Protein AF-A0A520IXY1-F1 (afdb_monomer)

Structure (mmCIF, N/CA/C/O backbone):
data_AF-A0A520IXY1-F1
#
_entry.id   AF-A0A520IXY1-F1
#
loop_
_atom_site.group_PDB
_atom_site.id
_atom_site.type_symbol
_atom_site.label_atom_id
_atom_site.label_alt_id
_atom_site.label_comp_id
_atom_site.label_asym_id
_atom_site.label_entity_id
_atom_site.label_seq_id
_atom_site.pdbx_PDB_ins_code
_atom_site.Cartn_x
_atom_site.Cartn_y
_atom_site.Cartn_z
_atom_site.occupancy
_atom_site.B_iso_or_equiv
_atom_site.auth_seq_id
_atom_site.auth_comp_id
_atom_site.auth_asym_id
_atom_site.auth_atom_id
_atom_site.pdbx_PDB_model_num
ATOM 1 N N . PHE A 1 1 ? -6.514 13.366 4.415 1.00 43.78 1 PHE A N 1
ATOM 2 C CA . PHE A 1 1 ? -6.947 12.191 5.194 1.00 43.78 1 PHE A CA 1
ATOM 3 C C . PHE A 1 1 ? -7.534 11.176 4.231 1.00 43.78 1 PHE A C 1
ATOM 5 O O . PHE A 1 1 ? -8.412 11.537 3.459 1.00 43.78 1 PHE A O 1
ATOM 12 N N . LEU A 1 2 ? -6.979 9.962 4.191 1.00 44.47 2 LEU A N 1
ATOM 13 C CA . LEU A 1 2 ? -7.422 8.898 3.290 1.00 44.47 2 LEU A CA 1
ATOM 14 C C . LEU A 1 2 ? -8.686 8.257 3.889 1.00 44.47 2 LEU A C 1
ATOM 16 O O . LEU A 1 2 ? -8.612 7.554 4.890 1.00 44.47 2 LEU A O 1
ATOM 20 N N . SER A 1 3 ? -9.849 8.533 3.307 1.00 56.28 3 SER A 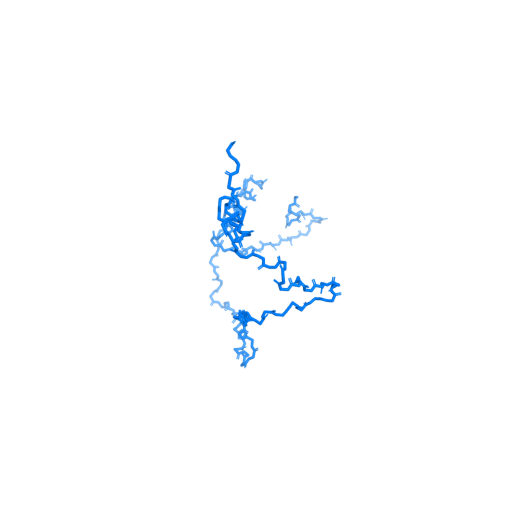N 1
ATOM 21 C CA . SER A 1 3 ? -11.188 8.152 3.792 1.00 56.28 3 SER A CA 1
ATOM 22 C C . SER A 1 3 ? -11.547 6.669 3.591 1.00 56.28 3 SER A C 1
ATOM 24 O O . SER A 1 3 ? -12.715 6.325 3.446 1.00 56.28 3 SER A O 1
ATOM 26 N N . ARG A 1 4 ? -10.558 5.769 3.538 1.00 57.72 4 ARG A N 1
ATOM 27 C CA . ARG A 1 4 ? -10.758 4.389 3.056 1.00 57.72 4 ARG A CA 1
ATOM 28 C C . ARG A 1 4 ? -11.152 3.384 4.144 1.00 57.72 4 ARG A C 1
ATOM 30 O O . ARG A 1 4 ? -11.509 2.262 3.813 1.00 57.72 4 ARG A O 1
ATOM 37 N N . VAL A 1 5 ? -11.123 3.791 5.415 1.00 58.91 5 VAL A N 1
ATOM 38 C CA . VAL A 1 5 ? -11.467 2.949 6.575 1.00 58.91 5 VAL A CA 1
ATOM 39 C C . VAL A 1 5 ? -12.361 3.738 7.538 1.00 58.91 5 VAL A C 1
ATOM 41 O O . VAL A 1 5 ? -12.000 4.003 8.679 1.00 58.91 5 VAL A O 1
ATOM 44 N N . VAL A 1 6 ? -13.515 4.202 7.058 1.00 61.31 6 VAL A N 1
ATOM 45 C CA . VAL A 1 6 ? -14.537 4.824 7.914 1.00 61.31 6 VAL A CA 1
ATOM 46 C C . VAL A 1 6 ? -15.786 3.958 7.840 1.00 61.31 6 VAL A C 1
ATOM 48 O O . VAL A 1 6 ? -16.400 3.853 6.778 1.00 61.31 6 VAL A O 1
ATOM 51 N N . LYS A 1 7 ? -16.145 3.307 8.954 1.00 60.50 7 LYS A N 1
ATOM 52 C CA . LYS A 1 7 ? -17.443 2.636 9.086 1.00 60.50 7 LYS A CA 1
ATOM 53 C C . LYS A 1 7 ? -18.529 3.710 9.122 1.00 60.50 7 LYS A C 1
ATOM 55 O O . LYS A 1 7 ? -18.580 4.492 10.065 1.00 60.50 7 LYS A O 1
ATOM 60 N N . ASN A 1 8 ? -19.366 3.751 8.088 1.00 68.69 8 ASN A N 1
ATOM 61 C CA . ASN A 1 8 ? -20.525 4.648 8.021 1.00 68.69 8 ASN A CA 1
ATOM 62 C C . ASN A 1 8 ? -21.833 3.953 8.456 1.00 68.69 8 ASN A C 1
ATOM 64 O O . ASN A 1 8 ? -22.852 4.623 8.591 1.00 68.69 8 ASN A O 1
ATOM 68 N N . SER A 1 9 ? -21.812 2.631 8.665 1.00 77.69 9 SER A N 1
ATOM 69 C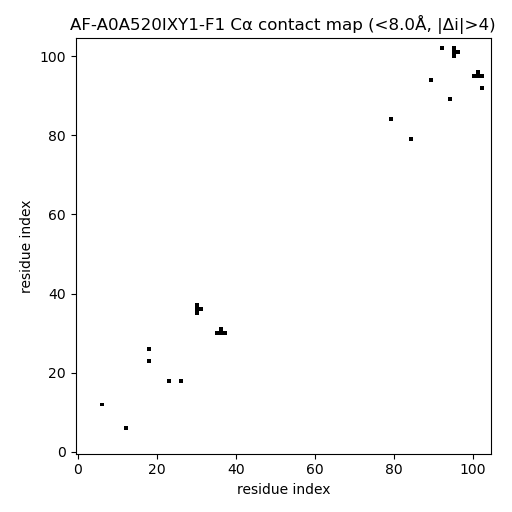 CA . SER A 1 9 ? -22.950 1.801 9.081 1.00 77.69 9 SER A CA 1
ATOM 70 C C . SER A 1 9 ? -22.480 0.626 9.956 1.00 77.69 9 SER A C 1
ATOM 72 O O . SER A 1 9 ? -21.281 0.333 10.021 1.00 77.69 9 SER A O 1
ATOM 74 N N . ASP A 1 10 ? -23.427 -0.053 10.612 1.00 79.69 10 ASP A N 1
ATOM 75 C CA . ASP A 1 10 ? -23.200 -1.289 11.386 1.00 79.69 10 ASP A CA 1
ATOM 76 C C . ASP A 1 10 ? -23.012 -2.539 10.507 1.00 79.69 10 ASP A C 1
ATOM 78 O O . ASP A 1 10 ? -22.948 -3.664 11.003 1.00 79.69 10 ASP A O 1
ATOM 82 N N . GLU A 1 11 ? -22.900 -2.364 9.193 1.00 84.19 11 GLU A N 1
ATOM 83 C CA . GLU A 1 11 ? -22.685 -3.468 8.270 1.00 84.19 11 GLU A CA 1
ATOM 84 C C . GLU A 1 11 ? -21.254 -4.008 8.375 1.00 84.19 11 GLU A C 1
ATOM 86 O O . GLU A 1 11 ? -20.279 -3.293 8.651 1.00 84.19 11 GLU A O 1
ATOM 91 N N . GLU A 1 12 ? -21.126 -5.311 8.149 1.00 83.19 12 GLU A N 1
ATOM 92 C CA . GLU A 1 12 ? -19.828 -5.957 8.070 1.00 83.19 12 GLU A CA 1
ATOM 93 C C . GLU A 1 12 ? -19.161 -5.596 6.739 1.00 83.19 12 GLU A C 1
ATOM 95 O O . GLU A 1 12 ? -19.671 -5.892 5.660 1.00 83.19 12 GLU A O 1
ATOM 100 N N . VAL A 1 13 ? -18.013 -4.922 6.821 1.00 82.56 13 VAL A N 1
ATOM 101 C CA . VAL A 1 13 ? -17.250 -4.467 5.656 1.00 82.56 13 VAL A CA 1
ATOM 102 C C . VAL A 1 13 ? -15.873 -5.105 5.692 1.00 82.56 13 VAL A C 1
ATOM 104 O O . VAL A 1 13 ? -15.120 -4.930 6.651 1.00 82.56 13 VAL A O 1
ATOM 107 N N . VAL A 1 14 ? -15.530 -5.798 4.609 1.00 84.25 14 VAL A N 1
ATOM 108 C CA . VAL A 1 14 ? -14.197 -6.356 4.380 1.00 84.25 14 VAL A CA 1
ATOM 109 C C . VAL A 1 14 ? -13.480 -5.496 3.343 1.00 84.25 14 VAL A C 1
ATOM 111 O O . VAL A 1 14 ? -14.021 -5.215 2.274 1.00 84.25 14 VAL A O 1
ATOM 114 N N . ALA A 1 15 ? -12.254 -5.079 3.654 1.00 86.00 15 ALA A N 1
ATOM 115 C CA . ALA A 1 15 ? -11.406 -4.308 2.752 1.00 86.00 15 ALA A CA 1
ATOM 116 C C . ALA A 1 15 ? -10.087 -5.047 2.510 1.00 86.00 15 ALA A C 1
ATOM 118 O O . ALA A 1 15 ? -9.398 -5.427 3.455 1.00 86.00 15 ALA A O 1
ATOM 119 N N . ILE A 1 16 ? -9.726 -5.214 1.238 1.00 88.88 16 ILE A N 1
ATOM 120 C CA . ILE A 1 16 ? -8.468 -5.832 0.808 1.00 88.88 16 ILE A CA 1
ATOM 121 C C . ILE A 1 16 ? -7.637 -4.759 0.110 1.00 88.88 16 ILE A C 1
ATOM 123 O O . ILE A 1 16 ? -8.158 -3.983 -0.694 1.00 88.88 16 ILE A O 1
ATOM 127 N N . THR A 1 17 ? -6.347 -4.697 0.433 1.00 90.31 17 THR A N 1
ATOM 128 C CA . THR A 1 17 ? -5.416 -3.727 -0.152 1.00 90.31 17 THR A CA 1
ATOM 129 C C . THR A 1 17 ? -4.322 -4.462 -0.908 1.00 90.31 17 THR A C 1
ATOM 131 O O . THR A 1 17 ? -3.661 -5.329 -0.347 1.00 90.31 17 THR A O 1
ATOM 134 N N . PHE A 1 18 ? -4.110 -4.079 -2.166 1.00 90.88 18 PHE A N 1
ATOM 135 C CA . PHE A 1 18 ? -2.942 -4.478 -2.944 1.00 90.88 18 PHE A CA 1
ATOM 136 C C . PHE A 1 18 ? -1.903 -3.367 -2.866 1.00 90.88 18 PHE A C 1
ATOM 138 O O . PHE A 1 18 ? -2.245 -2.189 -2.960 1.00 90.88 18 PHE A O 1
ATOM 145 N N . THR A 1 19 ? -0.645 -3.745 -2.681 1.00 91.56 19 THR A N 1
ATOM 146 C CA . THR A 1 19 ? 0.470 -2.810 -2.554 1.00 91.56 19 THR A CA 1
ATOM 147 C C . THR A 1 19 ? 1.667 -3.351 -3.316 1.00 91.56 19 THR A C 1
ATOM 149 O O . THR A 1 19 ? 1.913 -4.557 -3.330 1.00 91.56 19 THR A O 1
ATOM 152 N N . SER A 1 20 ? 2.392 -2.452 -3.969 1.00 92.81 20 SER A N 1
ATOM 153 C CA . SER A 1 20 ? 3.711 -2.734 -4.527 1.00 92.81 20 SER A CA 1
ATOM 154 C C . SER A 1 20 ? 4.819 -2.358 -3.539 1.00 92.81 20 SER A C 1
ATOM 156 O O . SER A 1 20 ? 4.602 -1.590 -2.600 1.00 92.81 20 SER A O 1
ATOM 158 N N . ASP A 1 21 ? 6.044 -2.827 -3.784 1.00 93.62 21 ASP A N 1
ATOM 159 C CA . ASP A 1 21 ? 7.193 -2.521 -2.921 1.00 93.62 21 ASP A CA 1
ATOM 160 C C . ASP A 1 21 ? 7.451 -1.011 -2.765 1.00 93.62 21 ASP A C 1
ATOM 162 O O . ASP A 1 21 ? 7.894 -0.549 -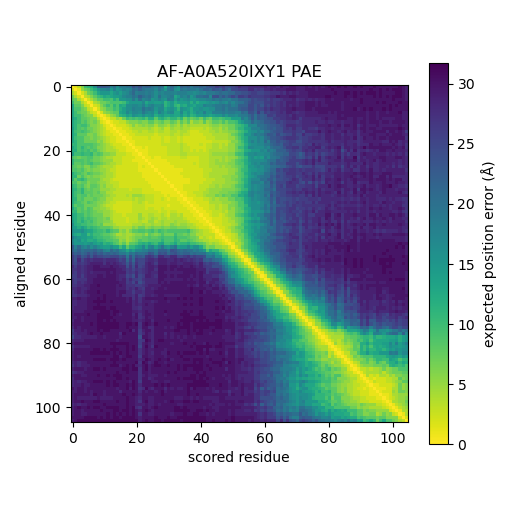1.712 1.00 93.62 21 ASP A O 1
ATOM 166 N N . LEU A 1 22 ? 7.135 -0.222 -3.798 1.00 94.88 22 LEU A N 1
ATOM 167 C CA . LEU A 1 22 ? 7.304 1.233 -3.797 1.00 94.88 22 LEU A CA 1
ATOM 168 C C . LEU A 1 22 ? 6.366 1.939 -2.803 1.00 94.88 22 LEU A C 1
ATOM 170 O O . LEU A 1 22 ? 6.691 3.015 -2.307 1.00 94.88 22 LEU A O 1
ATOM 174 N N . GLU A 1 23 ? 5.223 1.330 -2.489 1.00 93.31 23 GLU A N 1
ATOM 175 C CA . GLU A 1 23 ? 4.160 1.911 -1.658 1.00 93.31 23 GLU A CA 1
ATOM 176 C C . GLU A 1 23 ? 4.226 1.437 -0.195 1.00 93.31 23 GLU A C 1
ATOM 178 O O . GLU A 1 23 ? 3.488 1.935 0.659 1.00 93.31 23 GLU A O 1
ATOM 183 N N . LEU A 1 24 ? 5.154 0.531 0.142 1.00 92.81 24 LEU A N 1
ATOM 184 C CA . LEU A 1 24 ? 5.334 -0.007 1.499 1.00 92.81 24 LEU A CA 1
ATOM 185 C C . LEU A 1 24 ? 5.525 1.086 2.558 1.00 92.81 24 LEU A C 1
ATOM 187 O O . LEU A 1 24 ? 5.069 0.945 3.695 1.00 92.81 24 LEU A O 1
ATOM 191 N N . ALA A 1 25 ? 6.206 2.179 2.206 1.00 94.12 25 ALA A N 1
ATOM 192 C CA . ALA A 1 25 ? 6.423 3.298 3.11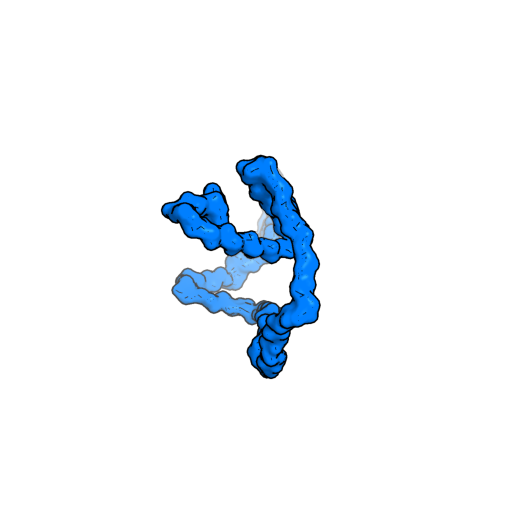9 1.00 94.12 25 ALA A CA 1
ATOM 193 C C . ALA A 1 25 ? 5.108 3.991 3.504 1.00 94.12 25 ALA A C 1
ATOM 195 O O . ALA A 1 25 ? 4.943 4.396 4.656 1.00 94.12 25 ALA A O 1
ATOM 196 N N . ASP A 1 26 ? 4.167 4.101 2.568 1.00 92.31 26 ASP A N 1
ATOM 197 C CA . ASP A 1 26 ? 2.869 4.720 2.815 1.00 92.31 26 ASP A CA 1
ATOM 198 C C . ASP A 1 26 ? 1.924 3.763 3.538 1.00 92.31 26 ASP A C 1
ATOM 200 O O . ASP A 1 26 ? 1.254 4.181 4.485 1.00 92.31 26 ASP A O 1
ATOM 204 N N . LEU A 1 27 ? 1.960 2.466 3.208 1.00 92.50 27 LEU A N 1
ATOM 205 C CA . LEU A 1 27 ? 1.226 1.444 3.957 1.00 92.50 27 LEU A CA 1
ATOM 206 C C . LEU A 1 27 ? 1.613 1.455 5.442 1.00 92.50 27 LEU A C 1
ATOM 208 O O . LEU A 1 27 ? 0.743 1.460 6.309 1.00 92.50 27 LEU A O 1
ATOM 212 N N . ARG A 1 28 ? 2.910 1.561 5.756 1.00 93.62 28 ARG A N 1
ATOM 213 C CA . ARG A 1 28 ? 3.388 1.643 7.148 1.00 93.62 28 ARG A CA 1
ATOM 214 C C . ARG A 1 28 ? 2.832 2.851 7.902 1.00 93.62 28 ARG A C 1
ATOM 216 O O . ARG A 1 28 ? 2.517 2.726 9.083 1.00 93.62 28 ARG A O 1
ATOM 223 N N . LYS A 1 29 ? 2.691 4.009 7.245 1.00 94.75 29 LYS A N 1
ATOM 224 C CA . LYS A 1 29 ? 2.072 5.202 7.856 1.00 94.75 29 LYS A CA 1
ATOM 225 C C . LYS A 1 29 ? 0.586 4.974 8.134 1.00 94.75 29 LYS A C 1
ATOM 227 O O . LYS A 1 29 ? 0.080 5.435 9.157 1.00 94.75 29 LYS A O 1
ATOM 232 N N . ILE A 1 30 ? -0.107 4.262 7.242 1.00 91.00 30 ILE A N 1
ATOM 233 C CA . ILE A 1 30 ? -1.515 3.888 7.423 1.00 91.00 30 ILE A CA 1
ATOM 234 C C . ILE A 1 30 ? -1.657 2.954 8.628 1.00 91.00 30 ILE A C 1
ATOM 236 O O . ILE A 1 30 ? -2.442 3.254 9.520 1.00 91.00 30 ILE A O 1
ATOM 240 N N . GLU A 1 31 ? -0.853 1.893 8.717 1.00 92.62 31 GLU A N 1
ATOM 241 C CA . GLU A 1 31 ? -0.856 0.974 9.868 1.00 92.62 31 GLU A CA 1
ATOM 242 C C . GLU A 1 31 ? -0.589 1.698 11.195 1.00 92.62 31 GLU A C 1
ATOM 244 O O . GLU A 1 31 ? -1.277 1.467 12.186 1.00 92.62 31 GLU A O 1
ATOM 249 N N . GLN A 1 32 ? 0.382 2.618 11.216 1.00 93.75 32 GLN A N 1
ATOM 250 C CA . GLN A 1 32 ? 0.664 3.446 12.393 1.00 93.75 32 GLN A CA 1
ATOM 251 C C . GLN A 1 32 ? -0.525 4.332 12.776 1.00 93.75 32 GLN A C 1
ATOM 253 O O . GLN A 1 32 ? -0.826 4.466 13.958 1.00 93.75 32 GLN A O 1
ATOM 258 N N . SER A 1 33 ? -1.208 4.915 11.788 1.00 91.31 33 SER A N 1
ATOM 259 C CA . SER A 1 33 ? -2.381 5.767 12.018 1.00 91.31 33 SER A CA 1
ATOM 260 C C . SER A 1 33 ? -3.593 4.969 12.505 1.00 91.31 33 SER A C 1
ATOM 262 O O . SER A 1 33 ? -4.390 5.481 13.284 1.00 91.31 33 SER A O 1
ATOM 264 N N . LEU A 1 34 ? -3.732 3.722 12.047 1.00 89.62 34 LEU A N 1
ATOM 265 C CA . LEU A 1 34 ? -4.785 2.796 12.466 1.00 89.62 34 LEU A CA 1
ATOM 266 C C . LEU A 1 34 ? -4.505 2.157 13.834 1.00 89.62 34 LEU A C 1
ATOM 268 O O . LEU A 1 34 ? -5.434 1.712 14.501 1.00 89.62 34 LEU A O 1
ATOM 272 N N . GLY A 1 35 ? -3.237 2.089 14.247 1.00 91.44 35 GLY A N 1
ATOM 273 C CA . GLY A 1 35 ? -2.821 1.455 15.499 1.00 91.44 35 GLY A CA 1
ATOM 274 C C . GLY A 1 35 ? -2.777 -0.075 15.443 1.00 91.44 35 GLY A C 1
ATOM 275 O O . GLY A 1 35 ? -2.623 -0.715 16.480 1.00 91.44 35 GLY A O 1
ATOM 276 N N . PHE A 1 36 ? -2.885 -0.676 14.255 1.00 90.94 36 PHE A N 1
ATOM 277 C CA . PHE A 1 36 ? -2.761 -2.120 14.066 1.00 90.94 36 PHE A CA 1
ATOM 278 C C . PHE A 1 36 ? -2.074 -2.456 12.739 1.00 90.94 36 PHE A C 1
ATOM 280 O O . PHE A 1 36 ? -2.049 -1.658 11.801 1.00 90.94 36 PHE A O 1
ATOM 287 N N . LYS A 1 37 ? -1.494 -3.657 12.675 1.00 93.75 37 LYS A N 1
ATOM 288 C CA . LYS A 1 37 ? -0.855 -4.191 11.469 1.00 93.75 37 LYS A CA 1
ATOM 289 C C . LYS A 1 37 ? -1.882 -4.845 10.563 1.00 93.75 37 LYS A C 1
ATOM 291 O O . LYS A 1 37 ? -2.690 -5.641 11.036 1.00 93.75 37 LYS A O 1
ATOM 296 N N . ILE A 1 38 ? -1.830 -4.528 9.273 1.00 92.31 38 ILE A N 1
ATOM 297 C CA . ILE A 1 38 ? -2.707 -5.164 8.292 1.00 92.31 38 ILE A CA 1
ATOM 298 C C . ILE A 1 38 ? -2.149 -6.574 8.046 1.00 92.31 38 ILE A C 1
ATOM 300 O O . ILE A 1 38 ? -0.966 -6.705 7.722 1.00 92.31 38 ILE A O 1
ATOM 304 N N . PRO A 1 39 ? -2.949 -7.638 8.233 1.00 93.50 39 PRO A N 1
ATOM 305 C CA . PRO A 1 39 ? -2.475 -8.995 8.013 1.00 93.50 39 PRO A CA 1
ATOM 306 C C . PRO A 1 39 ? -2.142 -9.201 6.536 1.00 93.50 39 PRO A C 1
ATOM 308 O O . PRO A 1 39 ? -2.925 -8.855 5.652 1.00 93.50 39 PRO A O 1
ATOM 311 N N . VAL A 1 40 ? -0.971 -9.780 6.282 1.00 93.00 40 VAL A N 1
ATOM 312 C CA . VAL A 1 40 ? -0.576 -10.217 4.943 1.00 93.00 40 VAL A CA 1
ATOM 313 C C . VAL A 1 40 ? -1.184 -11.591 4.702 1.00 93.00 40 VAL A C 1
ATOM 315 O O . VAL A 1 40 ? -1.100 -12.469 5.561 1.00 93.00 40 VAL A O 1
ATOM 318 N N . MET A 1 41 ? -1.806 -11.758 3.543 1.00 91.88 41 MET A N 1
ATOM 319 C CA . MET A 1 41 ? -2.424 -13.003 3.109 1.00 91.88 41 MET A CA 1
ATOM 320 C C . MET A 1 41 ? -1.892 -13.346 1.723 1.00 91.88 41 MET A C 1
ATOM 322 O O . MET A 1 41 ? -1.744 -12.454 0.883 1.00 91.88 41 MET A O 1
ATOM 326 N N . ASP A 1 42 ? -1.610 -14.627 1.498 1.00 92.12 42 ASP A N 1
ATOM 327 C CA . ASP A 1 42 ? -1.266 -15.119 0.170 1.00 92.12 42 ASP A CA 1
ATOM 328 C C . ASP A 1 42 ? -2.469 -15.012 -0.771 1.00 92.12 42 ASP A C 1
ATOM 330 O O . ASP A 1 42 ? -3.631 -15.005 -0.355 1.00 92.12 42 ASP A O 1
ATOM 334 N N . LEU A 1 43 ? -2.188 -14.909 -2.067 1.00 90.44 43 LEU A N 1
ATOM 335 C CA . LEU A 1 43 ? -3.246 -14.923 -3.068 1.00 90.44 43 LEU A CA 1
ATOM 336 C C . LEU A 1 43 ? -3.938 -16.300 -3.078 1.00 90.44 43 LEU A C 1
ATOM 338 O O . LEU A 1 43 ? -3.251 -17.312 -2.928 1.00 90.44 43 LEU A O 1
ATOM 342 N N . PRO A 1 44 ? -5.265 -16.358 -3.291 1.00 91.00 44 PRO A N 1
ATOM 343 C CA . PRO A 1 44 ? -5.983 -17.622 -3.430 1.00 91.00 44 PRO A CA 1
ATOM 344 C C . PRO A 1 44 ? -5.403 -18.503 -4.544 1.00 91.00 44 PRO A C 1
ATOM 346 O O . PRO A 1 44 ? -4.979 -17.994 -5.585 1.00 91.00 44 PRO A O 1
ATOM 349 N N . GLU A 1 45 ? -5.422 -19.823 -4.343 1.00 90.38 45 GLU A N 1
ATOM 350 C CA . GLU A 1 45 ? -4.886 -20.797 -5.308 1.00 90.38 45 GLU A CA 1
ATOM 351 C C . GLU A 1 45 ? -5.596 -20.731 -6.671 1.00 90.38 45 GLU A C 1
ATOM 353 O O . GLU A 1 45 ? -4.979 -20.944 -7.714 1.00 90.38 45 GLU A O 1
ATOM 358 N N . ASP A 1 46 ? -6.884 -20.395 -6.669 1.00 90.25 46 ASP A N 1
ATOM 359 C CA . ASP A 1 46 ? -7.762 -20.311 -7.834 1.00 90.25 46 ASP A CA 1
ATOM 360 C C . ASP A 1 46 ? -7.910 -18.880 -8.383 1.00 90.25 46 ASP A C 1
ATOM 362 O O . ASP A 1 46 ? -8.870 -18.570 -9.094 1.00 90.25 46 ASP A O 1
ATOM 366 N N . LEU A 1 47 ? -6.948 -17.992 -8.100 1.00 87.50 47 LEU A N 1
ATOM 367 C CA . LEU A 1 47 ? -6.981 -16.618 -8.594 1.00 87.50 47 LEU A CA 1
ATOM 368 C C . LEU A 1 47 ? -6.961 -16.565 -10.131 1.00 87.50 47 LEU A C 1
ATOM 370 O O . LEU A 1 47 ? -5.941 -16.790 -10.790 1.00 87.50 47 LEU A O 1
ATOM 374 N N . VAL A 1 48 ? -8.087 -16.155 -10.713 1.00 86.50 48 VAL A N 1
ATOM 375 C CA . VAL A 1 48 ? -8.194 -15.884 -12.147 1.00 86.50 48 VAL A CA 1
ATOM 376 C C . VAL A 1 48 ? -7.621 -14.499 -12.442 1.00 86.50 48 VAL A C 1
ATOM 378 O O . VAL A 1 48 ? -8.270 -13.475 -12.235 1.00 86.50 48 VAL A O 1
ATOM 381 N N . VAL A 1 49 ? -6.390 -14.461 -12.952 1.00 85.00 49 VAL A N 1
ATOM 382 C CA . VAL A 1 49 ? -5.787 -13.226 -13.467 1.00 85.00 49 VAL A CA 1
ATOM 383 C C . VAL A 1 49 ? -6.210 -13.040 -14.918 1.00 85.00 49 VAL A C 1
ATOM 385 O O . VAL A 1 49 ? -5.774 -13.795 -15.793 1.00 85.00 49 VAL A O 1
ATOM 388 N N . ASP A 1 50 ? -7.021 -12.015 -15.182 1.00 84.62 50 ASP A N 1
ATOM 389 C CA . ASP A 1 50 ? -7.328 -11.603 -16.548 1.00 84.62 50 ASP A CA 1
ATOM 390 C C . ASP A 1 50 ? -6.047 -11.097 -17.219 1.00 84.62 50 ASP A C 1
ATOM 392 O O . ASP A 1 50 ? -5.548 -9.990 -16.984 1.00 84.62 50 ASP A O 1
ATOM 396 N N . LYS A 1 51 ? -5.460 -11.961 -18.043 1.00 78.94 51 LYS A N 1
ATOM 397 C CA . LYS A 1 51 ? -4.386 -11.570 -18.940 1.00 78.94 51 LYS A CA 1
ATOM 398 C C . LYS A 1 51 ? -5.069 -10.853 -20.080 1.00 78.94 51 LYS A C 1
ATOM 400 O O . LYS A 1 51 ? -5.487 -11.521 -21.025 1.00 78.94 51 LYS A O 1
ATOM 405 N N . VAL A 1 52 ? -5.124 -9.518 -19.991 1.00 71.44 52 VAL A N 1
ATOM 406 C CA . VAL A 1 52 ? -5.518 -8.643 -21.102 1.00 71.44 52 VAL A CA 1
ATOM 407 C C . VAL A 1 52 ? -4.935 -9.265 -22.357 1.00 71.44 52 VAL A C 1
ATOM 409 O O . VAL A 1 52 ? -3.704 -9.367 -22.475 1.00 71.44 52 VAL A O 1
ATOM 412 N N . ALA A 1 53 ? -5.811 -9.786 -23.230 1.00 62.44 53 ALA A N 1
ATOM 413 C CA . ALA A 1 53 ? -5.387 -10.381 -24.485 1.00 62.44 53 ALA A CA 1
ATOM 414 C C . ALA A 1 53 ? -4.393 -9.393 -25.065 1.00 62.44 53 ALA A C 1
ATOM 416 O O . ALA A 1 53 ? -4.718 -8.203 -25.103 1.00 62.44 53 ALA A O 1
ATOM 417 N N . LYS A 1 54 ? -3.167 -9.842 -25.378 1.00 58.56 54 LYS A N 1
ATOM 418 C CA . LYS A 1 54 ? -2.145 -8.990 -25.987 1.00 58.56 54 LYS A CA 1
ATOM 419 C C . LYS A 1 54 ? -2.801 -8.404 -27.219 1.00 58.56 54 LYS A C 1
ATOM 421 O O . LYS A 1 54 ? -2.804 -9.031 -28.275 1.00 58.56 54 LYS A O 1
ATOM 426 N N . SER A 1 55 ? -3.418 -7.239 -27.063 1.00 49.09 55 SER A N 1
ATOM 427 C CA . SER A 1 55 ? -3.994 -6.532 -28.168 1.00 49.09 55 SER A CA 1
ATOM 428 C C . SER A 1 55 ? -2.776 -6.318 -29.030 1.00 49.09 55 SER A C 1
ATOM 430 O O . SER A 1 55 ? -1.757 -5.769 -28.595 1.00 49.09 55 SER A O 1
ATOM 432 N N . SER A 1 56 ? -2.842 -6.797 -30.256 1.00 52.88 56 SER A N 1
ATOM 433 C CA . SER A 1 56 ? -1.875 -6.498 -31.298 1.00 52.88 56 SER A CA 1
ATOM 434 C C . SER A 1 56 ? -1.833 -4.988 -31.619 1.00 52.88 56 SER A C 1
ATOM 436 O O . SER A 1 56 ? -1.443 -4.603 -32.713 1.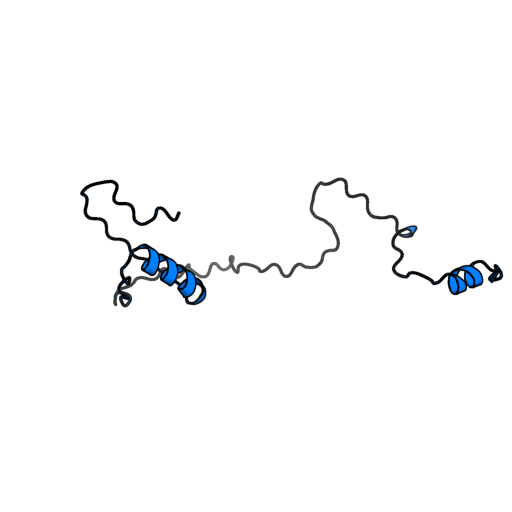00 52.88 56 SER A O 1
ATOM 438 N N . GLY A 1 57 ? -2.212 -4.115 -30.676 1.00 52.38 57 GLY A N 1
ATOM 439 C CA . GLY A 1 57 ? -2.444 -2.691 -30.845 1.00 52.38 57 GLY A CA 1
ATOM 440 C C . GLY A 1 57 ? -2.268 -1.825 -29.592 1.00 52.38 57 GLY A C 1
ATOM 441 O O . GLY A 1 57 ? -2.280 -0.612 -29.748 1.00 52.38 57 GLY A O 1
ATOM 442 N N . SER A 1 58 ? -2.031 -2.367 -28.390 1.00 48.97 58 SER A N 1
ATOM 443 C CA . SER A 1 58 ? -1.709 -1.533 -27.219 1.00 48.97 58 SER A CA 1
ATOM 444 C C . SER A 1 58 ? -0.471 -2.038 -26.488 1.00 48.97 58 SER A C 1
ATOM 446 O O . SER A 1 58 ? -0.461 -2.341 -25.299 1.00 48.97 58 SER A O 1
ATOM 448 N N . LYS A 1 59 ? 0.650 -2.060 -27.218 1.00 50.97 59 LYS A N 1
ATOM 449 C CA . LYS A 1 59 ? 1.869 -1.557 -26.585 1.00 50.97 59 LYS A CA 1
ATOM 450 C C . LYS A 1 59 ? 1.498 -0.135 -26.190 1.00 50.97 59 LYS A C 1
ATOM 452 O O . LYS A 1 59 ? 1.152 0.637 -27.086 1.00 50.97 59 LYS A O 1
ATOM 457 N N . VAL A 1 60 ? 1.564 0.217 -24.907 1.00 52.22 60 VAL A N 1
ATOM 458 C CA . VAL A 1 60 ? 1.822 1.612 -24.559 1.00 52.22 60 VAL A CA 1
ATOM 459 C C . VAL A 1 60 ? 3.086 1.924 -25.337 1.00 52.22 60 VAL A C 1
ATOM 461 O O . VAL A 1 60 ? 4.184 1.500 -24.978 1.00 52.22 60 VAL A O 1
ATOM 464 N N . LYS A 1 61 ? 2.918 2.536 -26.511 1.00 48.78 61 LYS A N 1
ATOM 465 C CA . LYS A 1 61 ? 4.001 3.222 -27.163 1.00 48.78 61 LYS A CA 1
ATOM 466 C C . LYS A 1 61 ? 4.304 4.271 -26.113 1.00 48.78 61 LYS A C 1
ATOM 468 O O . LYS A 1 61 ? 3.623 5.288 -26.042 1.00 48.78 61 LYS A O 1
ATOM 473 N N . THR A 1 62 ? 5.319 4.024 -25.289 1.00 47.56 62 THR A N 1
ATOM 474 C CA . THR A 1 62 ? 6.284 5.079 -25.051 1.00 47.56 62 THR A CA 1
ATOM 475 C C . THR A 1 62 ? 6.605 5.526 -26.459 1.00 47.56 62 THR A C 1
ATOM 477 O O . THR A 1 62 ? 7.311 4.838 -27.201 1.00 47.56 62 THR A O 1
ATOM 480 N N . VAL A 1 63 ? 5.868 6.542 -26.910 1.00 48.59 63 VAL A N 1
ATOM 481 C CA . VAL A 1 63 ? 6.175 7.253 -28.124 1.00 48.59 63 VAL A CA 1
ATOM 482 C C . VAL A 1 63 ? 7.599 7.649 -27.823 1.00 48.59 63 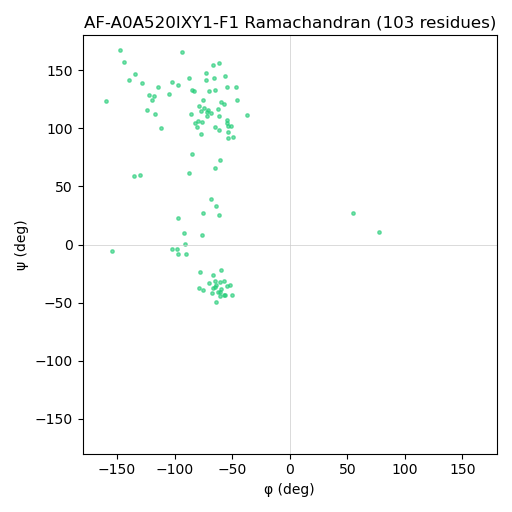VAL A C 1
ATOM 484 O O . VAL A 1 63 ? 7.853 8.454 -26.932 1.00 48.59 63 VAL A O 1
ATOM 487 N N . LYS A 1 64 ? 8.547 6.949 -28.451 1.00 50.50 64 LYS A N 1
ATOM 488 C CA . LYS A 1 64 ? 9.847 7.533 -28.692 1.00 50.50 64 LYS A CA 1
ATOM 489 C C . LYS A 1 64 ? 9.422 8.807 -29.387 1.00 50.50 64 LYS A C 1
ATOM 491 O O . LYS A 1 64 ? 8.887 8.701 -30.491 1.00 50.50 64 LYS A O 1
ATOM 496 N N . GLU A 1 65 ? 9.434 9.929 -28.669 1.00 48.19 65 GLU A N 1
ATOM 497 C CA . GLU A 1 65 ? 9.276 11.224 -29.295 1.00 48.19 65 GLU A CA 1
ATOM 498 C C . GLU A 1 65 ? 10.320 11.175 -30.397 1.00 48.19 65 GLU A C 1
ATOM 500 O O . GLU A 1 65 ? 11.528 11.213 -30.164 1.00 48.19 65 GLU A O 1
ATOM 505 N N . THR A 1 66 ? 9.852 10.929 -31.618 1.00 47.97 66 THR A N 1
ATOM 506 C CA . THR A 1 66 ? 10.490 11.534 -32.753 1.00 47.97 66 THR A CA 1
ATOM 507 C C . THR A 1 66 ? 10.444 12.988 -32.354 1.00 47.97 66 THR A C 1
ATOM 509 O O . THR A 1 66 ? 9.357 13.552 -32.207 1.00 47.97 66 THR A O 1
ATOM 512 N N . ILE A 1 67 ? 11.616 13.507 -32.001 1.00 49.84 67 ILE A N 1
ATOM 513 C CA . ILE A 1 67 ? 11.885 14.926 -31.851 1.00 49.84 67 ILE A CA 1
ATOM 514 C C . ILE A 1 67 ? 11.618 15.496 -33.247 1.00 49.84 67 ILE A C 1
ATOM 516 O O . ILE A 1 67 ? 12.519 15.704 -34.047 1.00 49.84 67 ILE A O 1
ATOM 520 N N . ASP A 1 68 ? 10.343 15.564 -33.610 1.00 50.69 68 ASP A N 1
ATOM 521 C CA . ASP A 1 68 ? 9.852 16.422 -34.653 1.00 50.69 68 ASP A CA 1
ATOM 522 C C . ASP A 1 68 ? 9.850 17.773 -33.966 1.00 50.69 68 ASP A C 1
ATOM 524 O O . ASP A 1 68 ? 9.040 18.027 -33.074 1.00 50.69 68 ASP A O 1
ATOM 528 N N . ASP A 1 69 ? 10.832 18.584 -34.341 1.00 53.62 69 ASP A N 1
ATOM 529 C CA . ASP A 1 69 ? 11.151 19.926 -33.846 1.00 53.62 69 ASP A CA 1
ATOM 530 C C . ASP A 1 69 ? 10.028 20.951 -34.138 1.00 53.62 69 ASP A C 1
ATOM 532 O O . ASP A 1 69 ? 10.273 22.124 -34.405 1.00 53.62 69 ASP A O 1
ATOM 536 N N . SER A 1 70 ? 8.762 20.522 -34.140 1.00 54.69 70 SER A N 1
ATOM 537 C CA . SER A 1 70 ? 7.604 21.365 -34.419 1.00 54.69 70 SER A CA 1
ATOM 538 C C . SER A 1 70 ? 6.595 21.308 -33.262 1.00 54.69 70 SER A C 1
ATOM 540 O O . SER A 1 70 ? 6.020 20.252 -32.969 1.00 54.69 70 SER A O 1
ATOM 542 N N . PRO A 1 71 ? 6.358 22.435 -32.563 1.00 53.81 71 PRO A N 1
ATOM 543 C CA . PRO A 1 71 ? 5.502 22.458 -31.387 1.00 53.81 71 PRO A CA 1
ATOM 544 C C . PRO A 1 71 ? 4.029 22.274 -31.778 1.00 53.81 71 PRO A C 1
ATOM 546 O O . PRO A 1 71 ? 3.417 23.116 -32.432 1.00 53.81 71 PRO A O 1
ATOM 549 N N . LYS A 1 72 ? 3.426 21.167 -31.329 1.00 57.41 72 LYS A N 1
ATOM 550 C CA . LYS A 1 72 ? 1.986 20.897 -31.456 1.00 57.41 72 LYS A CA 1
ATOM 551 C C . LYS A 1 72 ? 1.222 21.539 -30.301 1.00 57.41 72 LYS A C 1
ATOM 553 O O . LYS A 1 72 ? 0.817 20.872 -29.355 1.00 57.41 72 LYS A O 1
ATOM 558 N N . GLY A 1 73 ? 1.013 22.845 -30.380 1.00 46.12 73 GLY A N 1
ATOM 559 C CA . GLY A 1 73 ? 0.126 23.561 -29.471 1.00 46.12 73 GLY A CA 1
ATOM 560 C C . GLY A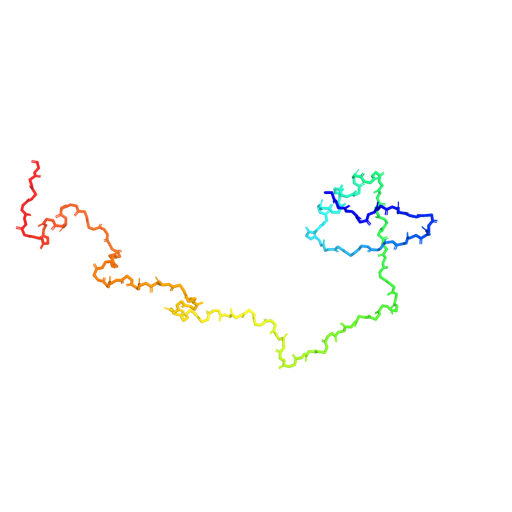 1 73 ? -0.298 24.878 -30.094 1.00 46.12 73 GLY A C 1
ATOM 561 O O . GLY A 1 73 ? 0.557 25.676 -30.454 1.00 46.12 73 GLY A O 1
ATOM 562 N N . GLY A 1 74 ? -1.607 25.107 -30.225 1.00 55.59 74 GLY A N 1
ATOM 563 C CA . GLY A 1 74 ? -2.210 26.318 -30.804 1.00 55.59 74 GLY A CA 1
ATOM 564 C C . GLY A 1 74 ? -2.031 27.590 -29.963 1.00 55.59 74 GLY A C 1
ATOM 565 O O . GLY A 1 74 ? -2.963 28.377 -29.832 1.00 55.59 74 GLY A O 1
ATOM 566 N N . GLY A 1 75 ? -0.862 27.778 -29.354 1.00 51.38 75 GLY A N 1
ATOM 567 C CA . GLY A 1 75 ? -0.435 29.050 -28.794 1.00 51.38 75 GLY A CA 1
ATOM 568 C C . GLY A 1 75 ? 0.258 29.862 -29.880 1.00 51.38 75 GLY A C 1
ATOM 569 O O . GLY A 1 75 ? 0.965 29.302 -30.712 1.00 51.38 75 GLY A O 1
ATOM 570 N N . ALA A 1 76 ? 0.062 31.178 -29.866 1.00 59.97 76 ALA A N 1
ATOM 571 C CA . ALA A 1 76 ? 0.730 32.142 -30.733 1.00 59.97 76 ALA A CA 1
ATOM 572 C C . ALA A 1 76 ? 2.252 32.196 -30.467 1.00 59.97 76 ALA A C 1
ATOM 574 O O . ALA A 1 76 ? 2.787 33.192 -29.983 1.00 59.97 76 ALA A O 1
ATOM 575 N N . PHE A 1 77 ? 2.955 31.104 -30.750 1.00 61.31 77 PHE A N 1
ATOM 576 C CA . PHE A 1 77 ? 4.402 31.044 -30.768 1.00 61.31 77 PHE A CA 1
ATOM 577 C C . PHE A 1 77 ? 4.865 31.581 -32.118 1.00 61.31 77 PHE A C 1
ATOM 579 O O . PHE A 1 77 ? 4.734 30.932 -33.150 1.00 61.31 77 PHE A O 1
ATOM 586 N N . HIS A 1 78 ? 5.383 32.806 -32.112 1.00 68.50 78 HIS A N 1
ATOM 587 C CA . HIS A 1 7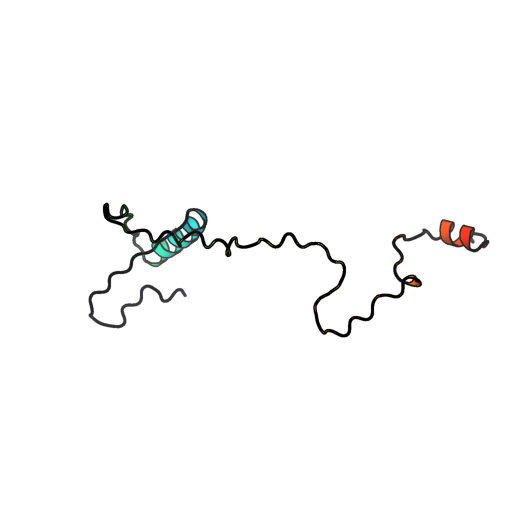8 ? 6.235 33.259 -33.199 1.00 68.50 78 HIS A CA 1
ATOM 588 C C . HIS A 1 78 ? 7.623 32.673 -32.980 1.00 68.50 78 HIS A C 1
ATOM 590 O O . HIS A 1 78 ? 8.272 32.983 -31.975 1.00 68.50 78 HIS A O 1
ATOM 596 N N . ASP A 1 79 ? 8.082 31.865 -33.933 1.00 66.44 79 ASP A N 1
ATOM 597 C CA . ASP A 1 79 ? 9.449 31.369 -33.922 1.00 66.44 79 ASP A CA 1
ATOM 598 C C . ASP A 1 79 ? 10.431 32.532 -33.839 1.00 66.44 79 ASP A C 1
ATOM 600 O O . ASP A 1 79 ? 10.305 33.579 -34.493 1.00 66.44 79 ASP A O 1
ATOM 604 N N . LYS A 1 80 ? 11.429 32.353 -32.977 1.00 71.56 80 LYS A N 1
ATOM 605 C CA . LYS A 1 80 ? 12.477 33.341 -32.793 1.00 71.56 80 LYS A CA 1
ATOM 606 C C . LYS A 1 80 ? 13.207 33.480 -34.124 1.00 71.56 80 LYS A C 1
ATOM 608 O O . LYS A 1 80 ? 13.823 32.526 -34.587 1.00 71.56 80 LYS A O 1
ATOM 613 N N . LYS A 1 81 ? 13.143 34.672 -34.732 1.00 74.38 81 LYS A N 1
ATOM 614 C CA . LYS A 1 81 ? 13.889 34.972 -35.965 1.00 74.38 81 LYS A CA 1
ATOM 615 C C . LYS A 1 81 ? 15.330 34.499 -35.808 1.00 74.38 81 LYS A C 1
ATOM 617 O O . LYS A 1 81 ? 15.950 34.775 -34.781 1.00 74.38 81 LYS A O 1
ATOM 622 N N . GLU A 1 82 ? 15.860 33.850 -36.835 1.00 69.81 82 GLU A N 1
ATOM 623 C CA . GLU A 1 82 ? 17.186 33.226 -36.826 1.00 69.81 82 GLU A CA 1
ATOM 624 C C . GLU A 1 82 ? 18.294 34.195 -36.366 1.00 69.81 82 GLU A C 1
ATOM 626 O O . GLU A 1 82 ? 19.168 33.835 -35.579 1.00 69.81 82 GLU A O 1
ATOM 631 N N . SER A 1 83 ? 18.169 35.484 -36.707 1.00 63.34 83 SER A N 1
ATOM 632 C CA . SER A 1 83 ? 19.077 36.557 -36.272 1.00 63.34 83 SER A CA 1
ATOM 633 C C . SER A 1 83 ? 19.175 36.750 -34.747 1.00 63.34 83 SER A C 1
ATOM 635 O O . SER A 1 83 ? 20.137 37.341 -34.251 1.00 63.34 83 SER A O 1
ATOM 637 N N . ASN A 1 84 ? 18.172 36.291 -33.994 1.00 64.12 84 ASN A N 1
ATOM 638 C CA . ASN A 1 84 ? 18.079 36.388 -32.536 1.00 64.12 84 ASN A CA 1
ATOM 639 C C . ASN A 1 84 ? 18.423 35.073 -31.817 1.00 64.12 84 ASN A C 1
ATOM 641 O O . ASN A 1 84 ? 18.494 35.057 -30.582 1.00 64.12 84 ASN A O 1
ATOM 645 N N . SER A 1 85 ? 18.677 33.992 -32.555 1.00 69.62 85 SER A N 1
ATOM 646 C CA . SER A 1 85 ? 19.126 32.704 -32.017 1.00 69.62 85 SER A CA 1
ATOM 647 C C . SER A 1 85 ? 20.650 32.668 -31.895 1.00 69.62 85 SER A C 1
ATOM 649 O O . SER A 1 85 ? 21.337 31.866 -32.518 1.00 69.62 85 SER A O 1
ATOM 651 N N . LYS A 1 86 ? 21.208 33.573 -31.080 1.00 73.56 86 LYS A N 1
ATOM 652 C CA . LYS A 1 86 ? 22.651 33.586 -30.797 1.00 73.56 86 LYS A CA 1
ATOM 653 C C . LYS A 1 86 ? 22.995 32.397 -29.897 1.00 73.56 86 LYS A C 1
ATOM 655 O O . LYS A 1 86 ? 22.584 32.369 -28.742 1.00 73.56 86 LYS A O 1
ATOM 660 N N . ASN A 1 87 ? 23.770 31.451 -30.418 1.00 74.50 87 ASN A N 1
ATOM 661 C CA . ASN A 1 87 ? 24.288 30.278 -29.698 1.00 74.50 87 ASN A CA 1
ATOM 662 C C . ASN A 1 87 ? 25.666 30.522 -29.049 1.00 74.50 87 ASN A C 1
ATOM 664 O O . ASN A 1 87 ? 26.216 29.638 -28.400 1.00 74.50 87 ASN A O 1
ATOM 668 N N . TYR A 1 88 ? 26.220 31.726 -29.193 1.00 70.56 88 TYR A N 1
ATOM 669 C CA . TYR A 1 88 ? 27.474 32.139 -28.573 1.00 70.56 88 TYR A CA 1
ATOM 670 C C . TYR A 1 88 ? 27.338 33.532 -27.951 1.00 70.56 88 TYR A C 1
ATOM 672 O O . TYR A 1 88 ? 26.653 34.417 -28.474 1.00 70.56 88 TYR A O 1
ATOM 680 N N . ASN A 1 89 ? 28.050 33.768 -26.848 1.00 73.81 89 ASN A N 1
ATOM 681 C CA . ASN A 1 89 ? 28.229 35.108 -26.299 1.00 73.81 89 ASN A CA 1
ATOM 682 C C . ASN A 1 89 ? 29.689 35.531 -26.466 1.00 73.81 89 ASN A C 1
ATOM 684 O O . ASN A 1 89 ? 30.559 35.126 -25.701 1.00 73.81 89 ASN A O 1
ATOM 688 N N . PHE A 1 90 ? 29.972 36.347 -27.483 1.00 73.75 90 PHE A N 1
ATOM 689 C CA . PHE A 1 90 ? 31.323 36.865 -27.679 1.00 73.75 90 PHE A CA 1
ATOM 690 C C . PHE A 1 90 ? 31.688 37.877 -26.586 1.00 73.75 90 PHE A C 1
ATOM 692 O O . PHE A 1 90 ? 30.939 38.823 -26.314 1.00 73.75 90 PHE A O 1
ATOM 699 N N . GLY A 1 91 ? 32.871 37.712 -25.995 1.00 74.50 91 GLY A N 1
ATOM 700 C CA . GLY A 1 91 ? 33.436 38.693 -25.071 1.00 74.50 91 GLY A CA 1
ATOM 701 C C . GLY A 1 91 ? 33.673 40.045 -25.753 1.00 74.50 91 GLY A C 1
ATOM 702 O O . GLY A 1 91 ? 33.845 40.122 -26.972 1.00 74.50 91 GLY A O 1
ATOM 703 N N . ILE A 1 92 ? 33.708 41.128 -24.969 1.00 74.00 92 ILE A N 1
ATOM 704 C CA . ILE A 1 92 ? 33.851 42.513 -25.466 1.00 74.00 92 ILE A CA 1
ATOM 705 C C . ILE A 1 92 ? 35.027 42.657 -26.448 1.00 74.00 92 ILE A C 1
ATOM 707 O O . ILE A 1 92 ? 34.865 43.236 -27.518 1.00 74.00 92 ILE A O 1
ATOM 711 N N . GLY A 1 93 ? 36.187 42.064 -26.14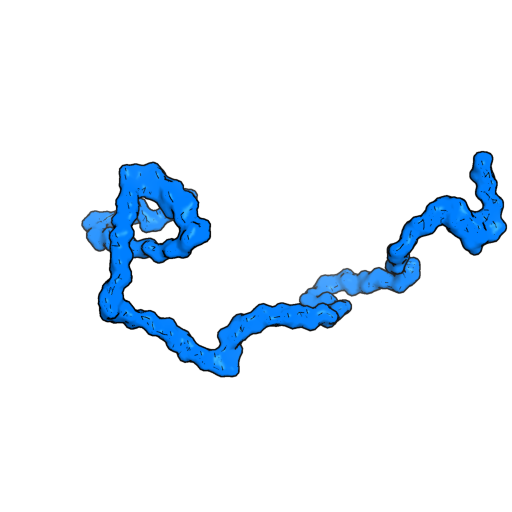8 1.00 75.69 93 GLY A N 1
ATOM 712 C CA . GLY A 1 93 ? 37.360 42.132 -27.029 1.00 75.69 93 GLY A CA 1
ATOM 713 C C . GLY A 1 93 ? 37.160 41.460 -28.393 1.00 75.69 93 GLY A C 1
ATOM 714 O O . GLY A 1 93 ? 37.652 41.960 -29.401 1.00 75.69 93 GLY A O 1
ATOM 715 N N . GLN A 1 94 ? 36.406 40.359 -28.447 1.00 78.25 94 GLN A N 1
ATOM 716 C CA . GLN A 1 94 ? 36.120 39.637 -29.689 1.00 78.25 94 GLN A CA 1
ATOM 717 C C . GLN A 1 94 ? 35.079 40.379 -30.537 1.00 78.25 94 GLN A C 1
ATOM 719 O O . GLN A 1 94 ? 35.255 40.502 -31.747 1.00 78.25 94 GLN A O 1
ATOM 724 N N . LYS A 1 95 ? 34.059 40.972 -29.897 1.00 81.00 95 LYS A N 1
ATOM 725 C CA . LYS A 1 95 ? 33.079 41.849 -30.565 1.00 81.00 95 LYS A CA 1
ATOM 726 C C . LYS A 1 95 ? 33.749 43.071 -31.200 1.00 81.00 95 LYS A C 1
ATOM 728 O O . LYS A 1 95 ? 33.417 43.446 -32.322 1.00 81.00 95 LYS A O 1
ATOM 733 N N . LEU A 1 96 ? 34.717 43.669 -30.509 1.00 78.12 96 LEU A N 1
ATOM 734 C CA . LEU A 1 96 ? 35.459 44.835 -30.995 1.00 78.12 96 LEU A CA 1
ATOM 735 C C . LEU A 1 96 ? 36.348 44.497 -32.198 1.00 78.12 96 LEU A C 1
ATOM 737 O O . LEU A 1 96 ? 36.327 45.226 -33.186 1.00 78.12 96 LEU A O 1
ATOM 741 N N . LYS A 1 97 ? 37.033 43.344 -32.176 1.00 77.31 97 LYS A N 1
ATOM 742 C CA . LYS A 1 97 ? 37.797 42.852 -33.337 1.00 77.31 97 LYS A CA 1
ATOM 743 C C . LYS A 1 97 ? 36.903 42.609 -34.557 1.00 77.31 97 LYS A C 1
ATOM 745 O O . LYS A 1 97 ? 37.250 43.043 -35.648 1.00 77.31 97 LYS A O 1
ATOM 750 N N . MET A 1 98 ? 35.740 41.977 -34.372 1.00 79.44 98 MET A N 1
ATOM 751 C CA . MET A 1 98 ? 34.780 41.734 -35.462 1.00 79.44 98 MET A CA 1
ATOM 752 C C . MET A 1 98 ? 34.183 43.023 -36.036 1.00 79.44 98 MET A C 1
ATOM 754 O O . MET A 1 98 ? 33.883 43.087 -37.221 1.00 79.44 98 MET A O 1
ATOM 758 N N . THR A 1 99 ? 34.024 44.057 -35.207 1.00 81.06 99 THR A N 1
ATOM 759 C CA . THR A 1 99 ? 33.511 45.371 -35.632 1.00 81.06 99 THR A CA 1
ATOM 760 C C . THR A 1 99 ? 34.615 46.348 -36.043 1.00 81.06 99 THR A C 1
ATOM 762 O O . THR A 1 99 ? 34.326 47.523 -36.251 1.00 81.06 99 THR A O 1
ATOM 765 N N . MET A 1 100 ? 35.866 45.878 -36.178 1.00 78.38 100 MET A N 1
ATOM 766 C CA . MET A 1 100 ? 37.042 46.677 -36.562 1.00 78.38 100 MET A CA 1
ATOM 767 C C . MET A 1 100 ? 37.269 47.903 -35.656 1.00 78.38 100 MET A C 1
ATOM 769 O O . MET A 1 100 ? 37.851 48.906 -36.065 1.00 78.38 100 MET A O 1
ATOM 773 N N . LYS A 1 101 ? 36.812 47.832 -34.400 1.00 77.25 101 LYS A N 1
ATOM 774 C CA . LYS A 1 101 ? 36.968 48.895 -33.404 1.00 77.25 101 LYS A CA 1
ATOM 775 C C . LYS A 1 101 ? 38.093 48.548 -32.439 1.00 77.25 101 LYS A C 1
ATOM 777 O O . LYS A 1 101 ? 38.238 47.405 -32.004 1.00 77.25 101 LYS A O 1
ATOM 782 N N . LYS A 1 102 ? 38.899 49.546 -32.075 1.00 73.69 102 LYS A N 1
ATOM 783 C CA . LYS A 1 102 ? 39.948 49.372 -31.065 1.00 73.69 102 LYS A CA 1
ATOM 784 C C . LYS A 1 102 ? 39.313 49.255 -29.680 1.00 73.69 102 LYS A C 1
ATOM 786 O O . LYS A 1 102 ? 38.333 49.930 -29.373 1.00 73.69 102 LYS A O 1
ATOM 791 N N . LYS A 1 103 ? 39.871 48.378 -28.842 1.00 64.56 103 LYS A N 1
ATOM 792 C CA . LYS A 1 103 ? 39.497 48.303 -27.430 1.00 64.56 103 LYS A CA 1
ATOM 793 C C . LYS A 1 103 ? 40.054 49.536 -26.737 1.00 64.56 103 LYS A C 1
ATOM 795 O O . LYS A 1 103 ? 41.266 49.663 -26.608 1.00 64.56 103 LYS A O 1
ATOM 800 N N . HIS A 1 104 ? 39.165 50.425 -26.320 1.00 66.00 104 HIS A N 1
ATOM 801 C CA . HIS A 1 104 ? 39.519 51.458 -25.364 1.00 66.00 104 HIS A CA 1
ATOM 802 C C . HIS A 1 104 ? 39.569 50.782 -23.992 1.00 66.00 104 HIS A C 1
ATOM 804 O O . HIS A 1 104 ? 38.593 50.152 -23.575 1.00 66.00 104 HIS A O 1
ATOM 810 N N . GLY A 1 105 ? 40.770 50.758 -23.416 1.00 59.19 105 GLY A N 1
ATOM 811 C CA . GLY A 1 105 ? 41.005 50.381 -22.026 1.00 59.19 105 GLY A CA 1
ATOM 812 C C . GLY A 1 105 ? 40.733 51.567 -21.123 1.00 59.19 105 GLY A C 1
ATOM 813 O O . GLY A 1 105 ? 40.964 52.701 -21.599 1.00 59.19 105 GLY A O 1
#

Mean predicted aligned error: 19.78 Å

Radius of gyration: 31.23 Å; Cα contacts (8 Å, |Δi|>4): 14; chains: 1; bounding box: 64×72×52 Å

Solvent-accessible surface area (backbone atoms only — not comparable to full-atom values): 7760 Å² total; per-residue (Å²): 133,86,83,83,84,67,84,90,61,94,66,92,80,88,84,86,84,87,80,55,84,89,45,48,71,58,51,52,52,50,28,62,74,70,72,49,80,79,84,86,73,80,80,64,95,80,66,82,76,86,71,73,70,81,55,95,76,66,69,80,67,75,65,73,72,71,82,63,94,64,85,93,59,100,60,95,74,74,76,76,55,71,93,73,64,70,91,71,83,75,53,72,72,57,51,25,58,77,66,75,41,81,83,83,128

Sequence (105 aa):
FLSRVVKNSDEEVVAITFTSDLELADLRKIEQSLGFKIPVMDLPEDLVVDKVAKSSGSKVKTVKETIDDSPKGGGAFHDKKESNSKNYNFGIGQKLKMTMKKKHG

Foldseek 3Di:
DPPPDDPPDPDDDDDDDDDDPVCVVVLVVVCVVVVHDDDDDDDDPPDDDPPPPPPPPDPVPPVPPPPPVDDPDPDPDDPDPPVRPDPDDDDPVRVCVVVVHDDDD

Secondary structure (DSSP, 8-state):
--TTS---SSS---------GGGHHHHHHHHHHHTSPPPP-PPPTT---------TT-----------SS--S-S--PPPPGGG-------HHHHHHHTT-----

pLDDT: mean 73.57, std 16.12, range [43.78, 94.88]